Protein AF-A0A9P8DVB2-F1 (afdb_monomer)

Solvent-accessible surface area (backbone atoms only — not comparable to full-atom values): 3832 Å² total; per-residue (Å²): 144,88,62,66,70,68,61,75,44,41,70,60,53,51,27,53,49,44,65,77,46,98,64,58,70,68,60,37,49,53,29,49,52,50,50,58,53,43,69,73,37,88,60,33,63,60,50,52,53,49,42,63,69,36,90,83,51,54,71,81,74,63,110

pLDDT: mean 84.79, std 14.76, range [38.12, 98.0]

Foldseek 3Di:
DADVLCVVCVLLVVLVVQCVDPDDPVSVVVSVVVNVVLCPDPCNVVNLVSLCPRPPRDPSSND

Organism: Aureobasidium melanogenum (NCBI:txid46634)

Radius of gyration: 12.15 Å; Cα contacts (8 Å, |Δi|>4): 36; chains: 1; bounding box: 36×22×22 Å

Secondary structure (DSSP, 8-state):
--SHHHHHTHHHHHHHHHHHS---HHHHHHHHHHHHHHHTSTHHHHHHHHHHH-TTS-HHHH-

InterPro domains:
  IPR011989 Armadillo-like helical [G3DSA:1.25.10.10] (4-63)
  IPR016024 Armadillo-type fold [SSF48371] (12-57)

Nearest PDB structures (foldseek):
  3ibv-assembly1_A  TM=6.902E-01  e=9.740E-01  Schizosaccharomyces pombe
  3icq-assembly1_T  TM=7.672E-01  e=1.564E+00  Schizosaccharomyces pombe
  2x19-assembly1_B  TM=8.472E-01  e=3.799E+00  Homo sapiens

Sequence (63 aa):
MAANGTQAFAPVLAALQTMQSNVDRSQKGQAHEFLEQFQKSNEAWNTTFMILNSPEASTESKL

Structure (mmCIF, N/CA/C/O backbone):
data_AF-A0A9P8DVB2-F1
#
_entry.id   AF-A0A9P8DVB2-F1
#
loop_
_atom_site.group_PDB
_atom_site.id
_atom_site.type_symbol
_atom_site.label_atom_id
_atom_site.label_alt_id
_atom_site.label_comp_id
_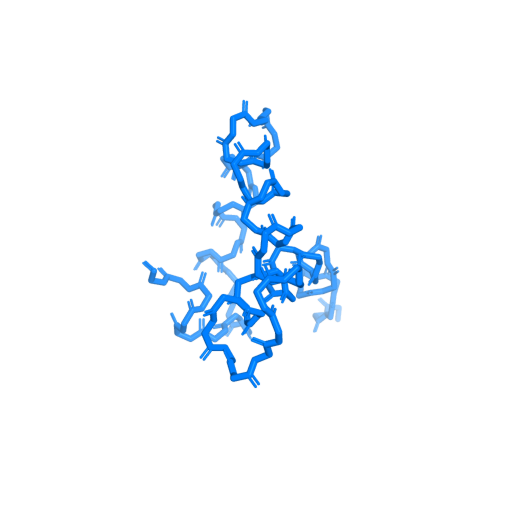atom_site.label_asym_id
_atom_site.label_entity_id
_atom_site.label_seq_id
_atom_site.pdbx_PDB_ins_code
_atom_site.Cartn_x
_atom_site.Cartn_y
_atom_site.Cartn_z
_atom_site.occupancy
_atom_site.B_iso_or_equiv
_atom_site.auth_seq_id
_atom_site.auth_comp_id
_atom_site.auth_asym_id
_atom_site.auth_atom_id
_atom_site.pdbx_PDB_model_num
ATOM 1 N N . MET A 1 1 ? 22.595 -15.915 -6.242 1.00 38.12 1 MET A N 1
ATOM 2 C CA . MET A 1 1 ? 22.373 -14.985 -5.112 1.00 38.12 1 MET A CA 1
ATOM 3 C C . MET A 1 1 ? 21.299 -13.971 -5.522 1.00 38.12 1 MET A C 1
ATOM 5 O O . MET A 1 1 ? 21.628 -12.823 -5.765 1.00 38.12 1 ME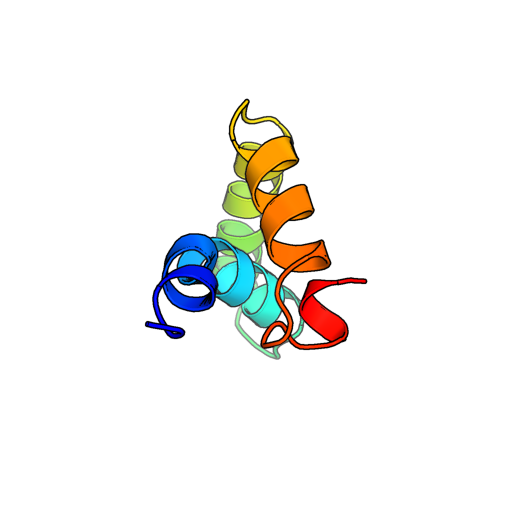T A O 1
ATOM 9 N N . ALA A 1 2 ? 20.045 -14.396 -5.717 1.00 39.84 2 ALA A N 1
ATOM 10 C CA . ALA A 1 2 ? 18.980 -13.557 -6.296 1.00 39.84 2 ALA A CA 1
ATOM 11 C C . ALA A 1 2 ? 17.598 -14.038 -5.810 1.00 39.84 2 ALA A C 1
ATOM 13 O O . ALA A 1 2 ? 16.787 -14.529 -6.569 1.00 39.84 2 ALA A O 1
ATOM 14 N N . ALA A 1 3 ? 17.413 -14.057 -4.492 1.00 45.28 3 ALA A N 1
ATOM 15 C CA . ALA A 1 3 ? 16.119 -14.356 -3.861 1.00 45.28 3 ALA A CA 1
ATOM 16 C C . ALA A 1 3 ? 15.864 -13.469 -2.628 1.00 45.28 3 ALA A C 1
ATOM 18 O O . ALA A 1 3 ? 14.739 -13.353 -2.152 1.00 45.28 3 ALA A O 1
ATOM 19 N N . ASN A 1 4 ? 16.903 -12.800 -2.111 1.00 50.28 4 ASN A N 1
ATOM 20 C CA . ASN A 1 4 ? 16.815 -12.065 -0.849 1.00 50.28 4 ASN A CA 1
ATOM 21 C C . ASN A 1 4 ? 16.074 -10.723 -0.974 1.00 50.28 4 ASN A C 1
ATOM 23 O O . ASN A 1 4 ? 15.534 -10.249 0.020 1.00 50.28 4 ASN A O 1
ATOM 27 N N . GLY A 1 5 ? 16.029 -10.112 -2.165 1.00 53.50 5 GLY A N 1
ATOM 28 C CA . GLY A 1 5 ? 15.395 -8.802 -2.365 1.00 53.50 5 GLY A CA 1
ATOM 29 C C . GLY A 1 5 ? 13.870 -8.857 -2.271 1.00 53.50 5 GLY A C 1
ATOM 30 O O . GLY A 1 5 ? 13.262 -8.062 -1.569 1.00 53.50 5 GLY A O 1
ATOM 31 N N . THR A 1 6 ? 13.239 -9.839 -2.912 1.00 57.62 6 THR A N 1
ATOM 32 C CA . THR A 1 6 ? 11.781 -10.047 -2.876 1.00 57.62 6 THR A CA 1
ATOM 33 C C . THR A 1 6 ? 11.287 -10.537 -1.514 1.00 57.62 6 THR A C 1
ATOM 35 O O . THR A 1 6 ? 10.186 -10.179 -1.104 1.00 57.62 6 THR A O 1
ATOM 38 N N . GLN A 1 7 ? 12.101 -11.295 -0.770 1.00 64.25 7 GLN A N 1
ATOM 39 C CA . GLN A 1 7 ? 11.765 -11.708 0.599 1.00 64.25 7 GLN A CA 1
ATOM 40 C C . GLN A 1 7 ? 11.794 -10.535 1.591 1.00 64.25 7 GLN A C 1
ATOM 42 O O . GLN A 1 7 ? 10.959 -10.487 2.492 1.00 64.25 7 GLN A O 1
ATOM 47 N N . ALA A 1 8 ? 12.708 -9.573 1.409 1.00 69.81 8 ALA A N 1
ATOM 48 C CA . ALA A 1 8 ? 12.860 -8.424 2.305 1.00 69.81 8 ALA A CA 1
ATOM 49 C C . ALA A 1 8 ? 11.630 -7.498 2.329 1.00 69.81 8 ALA A C 1
ATOM 51 O O . ALA A 1 8 ? 11.373 -6.853 3.341 1.00 69.81 8 ALA A O 1
ATOM 52 N N . PHE A 1 9 ? 10.844 -7.462 1.247 1.00 82.12 9 PHE A N 1
ATOM 53 C CA . PHE A 1 9 ? 9.656 -6.603 1.127 1.00 82.12 9 PHE A CA 1
ATOM 54 C C . PHE A 1 9 ? 8.337 -7.379 1.170 1.00 82.12 9 PHE A C 1
ATOM 56 O O . PHE A 1 9 ? 7.275 -6.797 0.949 1.00 82.12 9 PHE A O 1
ATOM 63 N N . ALA A 1 10 ? 8.380 -8.680 1.477 1.00 85.00 10 ALA A N 1
ATOM 64 C CA . ALA A 1 10 ? 7.201 -9.543 1.504 1.00 85.00 10 ALA A CA 1
ATOM 65 C C . ALA A 1 10 ? 6.037 -8.992 2.360 1.00 85.00 10 ALA A C 1
ATOM 67 O O . ALA A 1 10 ? 4.902 -9.074 1.893 1.00 85.00 10 ALA A O 1
ATOM 68 N N . PRO A 1 11 ? 6.258 -8.369 3.539 1.00 90.50 11 PRO A N 1
ATOM 69 C CA . PRO A 1 11 ? 5.165 -7.782 4.321 1.00 90.50 11 PRO A CA 1
ATOM 70 C C . PRO A 1 11 ? 4.472 -6.605 3.619 1.00 90.50 11 PRO A C 1
ATOM 72 O O . PRO A 1 11 ? 3.247 -6.501 3.648 1.00 90.50 11 PRO A O 1
ATOM 75 N N . VAL A 1 12 ? 5.243 -5.748 2.940 1.00 91.25 12 VAL A N 1
ATOM 76 C CA . VAL A 1 12 ? 4.721 -4.594 2.189 1.00 91.25 12 VAL A CA 1
ATOM 77 C C . VAL A 1 12 ? 3.919 -5.063 0.982 1.00 91.25 12 VAL A C 1
ATOM 79 O O . VAL A 1 12 ? 2.799 -4.601 0.766 1.00 91.25 12 VAL A O 1
ATOM 82 N N . LEU A 1 13 ? 4.444 -6.041 0.242 1.00 89.62 13 LEU A N 1
ATOM 83 C CA . LEU A 1 13 ? 3.760 -6.616 -0.915 1.00 89.62 13 LEU A CA 1
ATOM 84 C C . LEU A 1 13 ? 2.488 -7.376 -0.516 1.00 89.62 13 LEU A C 1
ATOM 86 O O . LEU A 1 13 ? 1.467 -7.251 -1.187 1.00 89.62 13 LEU A O 1
ATOM 90 N N . ALA A 1 14 ? 2.508 -8.108 0.600 1.00 92.12 14 ALA A N 1
ATOM 91 C CA . ALA A 1 14 ? 1.331 -8.806 1.111 1.00 92.12 14 ALA A CA 1
ATOM 92 C C . ALA A 1 14 ? 0.227 -7.829 1.547 1.00 92.12 14 ALA A C 1
ATOM 94 O O . ALA A 1 14 ? -0.949 -8.037 1.232 1.00 92.12 14 ALA A O 1
ATOM 95 N N . ALA A 1 15 ? 0.586 -6.737 2.229 1.00 93.88 15 ALA A N 1
ATOM 96 C CA . ALA A 1 15 ? -0.373 -5.700 2.600 1.00 93.88 15 ALA A CA 1
ATOM 97 C C . ALA A 1 15 ? -0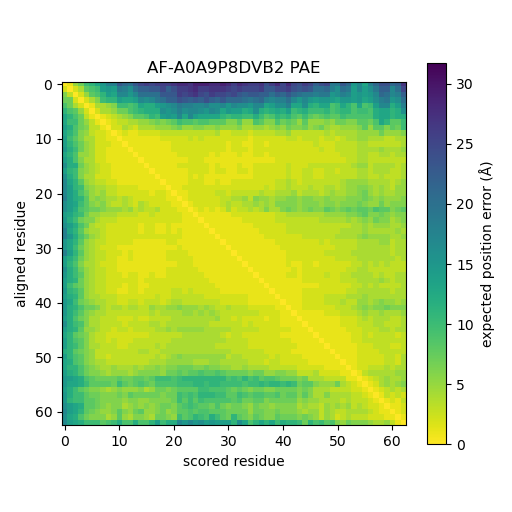.960 -5.003 1.359 1.00 93.88 15 ALA A C 1
ATOM 99 O O . ALA A 1 15 ? -2.175 -4.820 1.277 1.00 93.88 15 ALA A O 1
ATOM 100 N N . LEU A 1 16 ? -0.136 -4.701 0.349 1.00 91.50 16 LEU A N 1
ATOM 101 C CA . LEU A 1 16 ? -0.599 -4.149 -0.927 1.00 91.50 16 LEU A CA 1
ATOM 102 C C . LEU A 1 16 ? -1.571 -5.101 -1.644 1.00 91.50 16 LEU A C 1
ATOM 104 O O . LEU A 1 16 ? -2.656 -4.689 -2.054 1.00 91.50 16 LEU A O 1
ATOM 108 N N . GLN A 1 17 ? -1.232 -6.388 -1.727 1.00 92.06 17 GLN A N 1
ATOM 109 C CA . GLN A 1 17 ? -2.099 -7.404 -2.326 1.00 92.06 17 GLN A CA 1
ATOM 110 C C . GLN A 1 17 ? -3.431 -7.535 -1.570 1.00 92.06 17 GLN A C 1
ATOM 112 O O . GLN A 1 17 ? -4.484 -7.703 -2.184 1.00 92.06 17 GLN A O 1
ATOM 117 N N . THR A 1 18 ? -3.408 -7.399 -0.242 1.00 95.25 18 THR A N 1
ATOM 118 C CA . THR A 1 18 ? -4.613 -7.412 0.606 1.00 95.25 18 THR A CA 1
ATOM 119 C C . THR A 1 18 ? -5.552 -6.247 0.278 1.00 95.25 18 THR A C 1
ATOM 121 O O . THR A 1 18 ? -6.773 -6.401 0.287 1.00 95.25 18 THR A O 1
ATOM 124 N N . MET A 1 19 ? -5.010 -5.079 -0.077 1.00 94.19 19 MET A N 1
ATOM 125 C CA . MET A 1 19 ? -5.828 -3.937 -0.501 1.00 94.19 19 MET A CA 1
ATOM 126 C C . MET A 1 19 ? -6.546 -4.202 -1.831 1.00 94.19 19 MET A C 1
ATOM 128 O O . MET A 1 19 ? -7.710 -3.812 -1.992 1.00 94.19 19 MET A O 1
ATOM 132 N N . GLN A 1 20 ? -5.882 -4.909 -2.748 1.00 91.31 20 GLN A N 1
ATOM 133 C CA . GLN A 1 20 ? -6.385 -5.240 -4.085 1.00 91.31 20 GLN A CA 1
ATOM 134 C C . GLN A 1 20 ? -7.310 -6.468 -4.110 1.00 91.31 20 GLN A C 1
ATOM 136 O O . GLN A 1 20 ? -8.081 -6.640 -5.053 1.00 91.31 20 GLN A O 1
ATOM 141 N N . SER A 1 21 ? -7.276 -7.316 -3.082 1.00 93.06 21 SER A N 1
ATOM 142 C CA . SER A 1 21 ? -8.060 -8.551 -3.026 1.00 93.06 21 SER A CA 1
ATOM 143 C C . SER A 1 21 ? -9.493 -8.340 -2.513 1.00 93.06 21 SER A C 1
ATOM 145 O O . SER A 1 21 ? -9.856 -7.287 -1.978 1.00 93.06 21 SER A O 1
ATOM 147 N N . ASN A 1 22 ? -10.341 -9.358 -2.680 1.00 95.00 22 ASN A N 1
ATOM 148 C CA . ASN A 1 22 ? -11.716 -9.373 -2.173 1.00 95.00 22 ASN A CA 1
ATOM 149 C C . ASN A 1 22 ? -11.793 -10.015 -0.774 1.00 95.00 22 ASN A C 1
ATOM 151 O O . ASN A 1 22 ? -12.429 -11.051 -0.595 1.00 95.00 22 ASN A O 1
ATOM 155 N N . VAL A 1 23 ? -11.083 -9.431 0.195 1.00 95.44 23 VAL A N 1
ATOM 156 C CA . VAL A 1 23 ? -11.100 -9.850 1.609 1.00 95.44 23 VAL A CA 1
ATOM 157 C C . VAL A 1 23 ? -11.975 -8.939 2.470 1.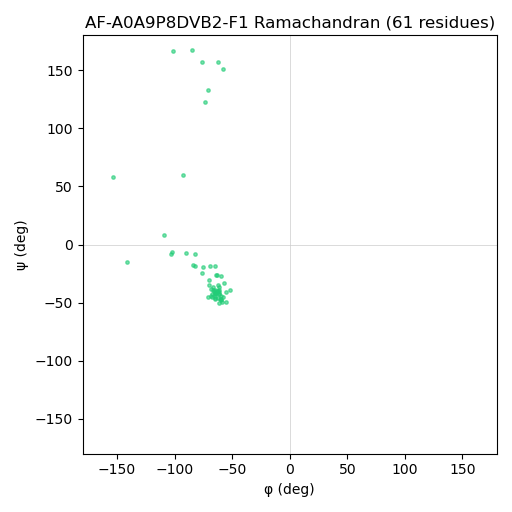00 95.44 23 VAL A C 1
ATOM 159 O O . VAL A 1 23 ? -12.339 -7.831 2.065 1.00 95.44 23 VAL A O 1
ATOM 162 N N . ASP A 1 24 ? -12.271 -9.396 3.687 1.00 95.75 24 ASP A N 1
ATOM 163 C CA . ASP A 1 24 ? -13.077 -8.662 4.658 1.00 95.75 24 ASP A CA 1
ATOM 164 C C . ASP A 1 24 ? -12.499 -7.283 5.000 1.00 95.75 24 ASP A C 1
ATOM 166 O O . ASP A 1 24 ? -11.286 -7.052 5.036 1.00 95.75 24 ASP A O 1
ATOM 170 N N . ARG A 1 25 ? -13.397 -6.356 5.354 1.00 95.81 25 ARG A N 1
ATOM 171 C CA . ARG A 1 25 ? -13.049 -4.967 5.691 1.00 95.81 25 ARG A CA 1
ATOM 172 C C . ARG A 1 25 ? -12.035 -4.857 6.832 1.00 95.81 25 ARG A C 1
ATOM 174 O O . ARG A 1 25 ? -11.225 -3.936 6.823 1.00 95.81 25 ARG A O 1
ATOM 181 N N . SER A 1 26 ? -12.071 -5.770 7.802 1.00 96.50 26 SER A N 1
ATOM 182 C CA . SER A 1 26 ? -11.119 -5.798 8.920 1.00 96.50 26 SER A CA 1
ATOM 183 C C . SER A 1 26 ? -9.690 -6.074 8.450 1.00 96.50 26 SER A C 1
ATOM 185 O O . SER A 1 26 ? -8.767 -5.395 8.891 1.00 96.50 26 SER A O 1
ATOM 187 N N . GLN A 1 27 ? -9.514 -7.006 7.509 1.00 96.19 27 GLN A N 1
ATOM 188 C CA . GLN A 1 27 ? -8.212 -7.337 6.927 1.00 96.19 27 GLN A CA 1
ATOM 189 C C . GLN A 1 27 ? -7.677 -6.171 6.093 1.00 96.19 27 GLN A C 1
ATOM 191 O O . GLN A 1 27 ? -6.518 -5.790 6.243 1.00 96.19 27 GLN A O 1
ATOM 196 N N . LYS A 1 28 ? -8.543 -5.525 5.297 1.00 97.31 28 LYS A N 1
ATOM 197 C CA . LYS A 1 28 ? -8.171 -4.287 4.592 1.00 97.31 28 LYS A CA 1
ATOM 198 C C . LYS A 1 28 ? -7.791 -3.162 5.552 1.00 97.31 28 LYS A C 1
ATOM 200 O O . LYS A 1 28 ? -6.843 -2.437 5.283 1.00 97.31 28 LYS A O 1
ATOM 205 N N . GLY A 1 29 ? -8.493 -3.031 6.679 1.00 98.00 29 GLY A N 1
ATOM 206 C CA . GLY A 1 29 ? -8.170 -2.047 7.714 1.00 98.00 29 GLY A CA 1
ATOM 207 C C . GLY A 1 29 ? -6.766 -2.239 8.288 1.00 98.00 29 GLY A C 1
ATOM 208 O O . GLY A 1 29 ? -6.002 -1.282 8.350 1.00 98.00 29 GLY A O 1
ATOM 209 N N . GLN A 1 30 ? -6.403 -3.478 8.629 1.00 97.38 30 GLN A N 1
ATOM 210 C CA . GLN A 1 30 ? -5.071 -3.810 9.148 1.00 97.38 30 GLN A CA 1
ATOM 211 C C . GLN A 1 30 ? -3.970 -3.575 8.107 1.00 97.38 30 GLN A C 1
ATOM 213 O O . GLN A 1 30 ? -2.944 -2.974 8.418 1.00 97.38 30 GLN A O 1
ATOM 218 N N . ALA A 1 31 ? -4.193 -4.002 6.860 1.00 96.69 31 ALA A N 1
ATOM 219 C CA . ALA A 1 31 ? -3.247 -3.772 5.771 1.00 96.69 31 ALA A CA 1
ATOM 220 C C . ALA A 1 31 ? -3.039 -2.274 5.504 1.00 96.69 31 ALA A C 1
ATOM 222 O O . ALA A 1 31 ? -1.909 -1.829 5.315 1.00 96.69 31 ALA A O 1
ATOM 223 N N . HIS A 1 32 ? -4.116 -1.490 5.537 1.00 97.06 32 HIS A N 1
ATOM 224 C CA . HIS A 1 32 ? -4.058 -0.046 5.353 1.00 97.06 32 HIS A CA 1
ATOM 225 C C . HIS A 1 32 ? -3.285 0.651 6.478 1.00 97.06 32 HIS A C 1
ATOM 227 O O . HIS A 1 32 ? -2.416 1.471 6.198 1.00 97.06 32 HIS A O 1
ATOM 233 N N . GLU A 1 33 ? -3.548 0.304 7.740 1.00 97.94 33 GLU A N 1
ATOM 234 C CA . GLU A 1 33 ? -2.822 0.874 8.879 1.00 97.94 33 GLU A CA 1
ATOM 235 C C . GLU A 1 33 ? -1.325 0.546 8.820 1.00 97.94 33 GLU A C 1
ATOM 237 O O . GLU A 1 33 ? -0.488 1.427 9.018 1.00 97.94 33 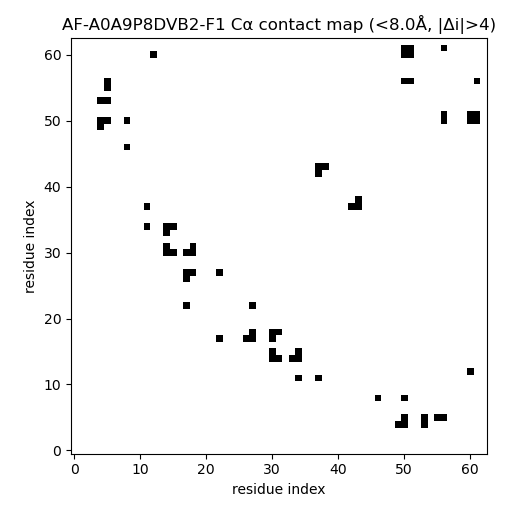GLU A O 1
ATOM 242 N N . PHE A 1 34 ? -0.985 -0.697 8.473 1.00 97.12 34 PHE A N 1
ATOM 243 C CA . PHE A 1 34 ? 0.399 -1.101 8.256 1.00 97.12 34 PHE A CA 1
ATOM 244 C C . PHE A 1 34 ? 1.069 -0.272 7.152 1.00 97.12 34 PHE A C 1
ATOM 246 O O . PHE A 1 34 ? 2.159 0.256 7.364 1.00 97.12 34 PHE A O 1
ATOM 253 N N . LEU A 1 35 ? 0.423 -0.125 5.988 1.00 95.94 35 LEU A N 1
ATOM 254 C CA . LEU A 1 35 ? 0.977 0.632 4.860 1.00 95.94 35 LEU A CA 1
ATOM 255 C C . LEU A 1 35 ? 1.165 2.114 5.208 1.00 95.94 35 LEU A C 1
ATOM 257 O O . LEU A 1 35 ? 2.203 2.681 4.879 1.00 95.94 35 LEU A O 1
ATOM 261 N N . GLU A 1 36 ? 0.221 2.7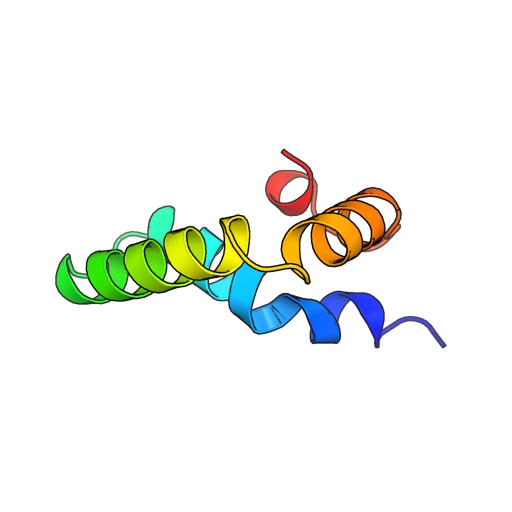21 5.927 1.00 96.94 36 GLU A N 1
ATOM 262 C CA . GLU A 1 36 ? 0.316 4.106 6.405 1.00 96.94 36 GLU A CA 1
ATOM 263 C C . GLU A 1 36 ? 1.499 4.321 7.358 1.00 96.94 36 GLU A C 1
ATOM 265 O O . GLU A 1 36 ? 2.209 5.326 7.263 1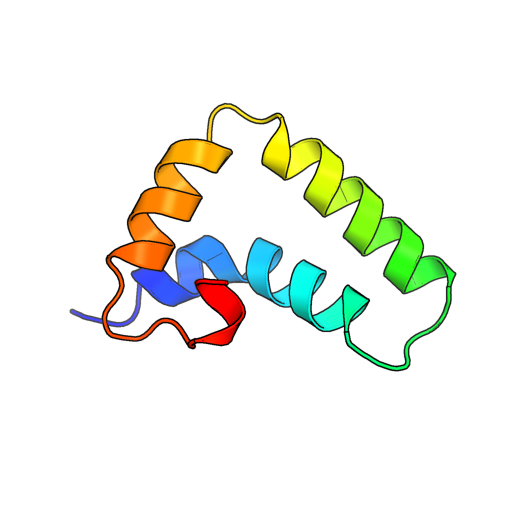.00 96.94 36 GLU A O 1
ATOM 270 N N . GLN A 1 37 ? 1.728 3.390 8.287 1.00 96.81 37 GLN A N 1
ATOM 271 C CA . GLN A 1 37 ? 2.880 3.448 9.189 1.00 96.81 37 GLN A CA 1
ATOM 272 C C . GLN A 1 37 ? 4.185 3.232 8.422 1.00 96.81 37 GLN A C 1
ATOM 274 O O . GLN A 1 37 ? 5.147 3.980 8.607 1.00 96.81 37 GLN A O 1
ATOM 279 N N . PHE A 1 38 ? 4.202 2.247 7.523 1.00 94.31 38 PHE A N 1
ATOM 280 C CA . PHE A 1 38 ? 5.360 1.932 6.704 1.00 94.31 38 PHE A CA 1
ATOM 281 C C . PHE A 1 38 ? 5.771 3.122 5.833 1.00 94.31 38 PHE A C 1
ATOM 283 O O . PHE A 1 38 ? 6.935 3.502 5.865 1.00 94.31 38 PHE A O 1
ATOM 290 N N . GLN A 1 39 ? 4.839 3.768 5.130 1.00 93.75 39 GLN A N 1
ATOM 291 C CA . GLN A 1 39 ? 5.116 4.923 4.264 1.00 93.75 39 GLN A CA 1
ATOM 292 C C . GLN A 1 39 ? 5.724 6.118 5.010 1.00 93.75 39 GLN A C 1
ATOM 294 O O . GLN A 1 39 ? 6.453 6.909 4.414 1.00 93.75 39 GLN A O 1
ATOM 299 N N . LYS A 1 40 ? 5.442 6.248 6.309 1.00 95.19 40 LYS A N 1
ATOM 300 C CA . LYS A 1 40 ? 5.982 7.307 7.176 1.00 95.19 40 LYS A CA 1
ATOM 301 C C . LYS A 1 40 ? 7.295 6.911 7.854 1.00 95.19 40 LYS A C 1
ATOM 303 O O . LYS A 1 40 ? 7.909 7.741 8.520 1.00 95.19 40 LYS A O 1
ATOM 308 N N . SER A 1 41 ? 7.716 5.655 7.722 1.00 95.12 41 SER A N 1
ATOM 309 C CA . SER A 1 41 ? 8.939 5.148 8.337 1.00 95.12 41 SER A CA 1
ATOM 310 C C . SER A 1 41 ? 10.192 5.611 7.588 1.00 95.12 41 SER A C 1
ATOM 312 O O . SER A 1 41 ? 10.174 5.871 6.385 1.00 95.12 41 SER A O 1
ATOM 314 N N . ASN A 1 42 ? 11.327 5.620 8.290 1.00 93.19 42 ASN A N 1
ATOM 315 C CA . ASN A 1 42 ? 12.633 5.881 7.675 1.00 93.19 42 ASN A CA 1
ATOM 316 C C . ASN A 1 42 ? 13.048 4.783 6.673 1.00 93.19 42 ASN A C 1
ATOM 318 O O . ASN A 1 42 ? 13.921 5.004 5.836 1.00 93.19 42 ASN A O 1
ATOM 322 N N . GLU A 1 43 ? 12.432 3.601 6.750 1.00 88.25 43 GLU A N 1
ATOM 323 C CA . GLU A 1 43 ? 12.733 2.446 5.898 1.00 88.25 43 GLU A CA 1
ATOM 324 C C . GLU A 1 43 ? 12.002 2.508 4.549 1.00 88.25 43 GLU A C 1
ATOM 326 O O . GLU A 1 43 ? 12.418 1.840 3.596 1.00 88.25 43 GLU A O 1
ATOM 331 N N . ALA A 1 44 ? 10.950 3.331 4.447 1.00 89.75 44 ALA A N 1
ATOM 332 C CA . ALA A 1 44 ? 10.094 3.444 3.269 1.00 89.75 44 ALA A CA 1
ATOM 333 C C . ALA A 1 44 ? 10.896 3.772 2.010 1.00 89.75 44 ALA A C 1
ATOM 335 O O . ALA A 1 44 ? 10.779 3.100 0.990 1.00 89.75 44 ALA A O 1
ATOM 336 N N . TRP A 1 45 ? 11.756 4.789 2.097 1.00 90.25 45 TRP A N 1
ATOM 337 C CA . TRP A 1 45 ? 12.496 5.287 0.943 1.00 90.25 45 TRP A CA 1
ATOM 338 C C . TRP A 1 45 ? 13.482 4.247 0.399 1.00 90.25 45 TRP A C 1
ATOM 340 O O . TRP A 1 45 ? 13.494 3.979 -0.802 1.00 90.25 45 TRP A O 1
ATOM 350 N N . ASN A 1 46 ? 14.263 3.614 1.282 1.00 88.88 46 ASN A N 1
ATOM 351 C CA . ASN A 1 46 ? 15.223 2.584 0.879 1.00 88.88 46 ASN A CA 1
ATOM 352 C C . ASN A 1 46 ? 14.510 1.350 0.313 1.00 88.88 46 ASN A C 1
ATOM 354 O O . ASN A 1 46 ? 14.927 0.799 -0.703 1.00 88.88 46 ASN A O 1
ATOM 358 N N . THR A 1 47 ? 13.398 0.954 0.929 1.00 87.50 47 THR A N 1
ATOM 359 C CA . THR A 1 47 ? 12.572 -0.155 0.447 1.00 87.50 47 THR A CA 1
ATOM 360 C C . THR A 1 47 ? 12.025 0.125 -0.951 1.00 87.50 47 THR A C 1
ATOM 362 O O . THR A 1 47 ? 12.223 -0.686 -1.852 1.00 87.50 47 THR A O 1
ATOM 365 N N . THR A 1 48 ? 11.416 1.291 -1.180 1.00 87.94 48 THR A N 1
ATOM 366 C CA . THR A 1 48 ? 10.915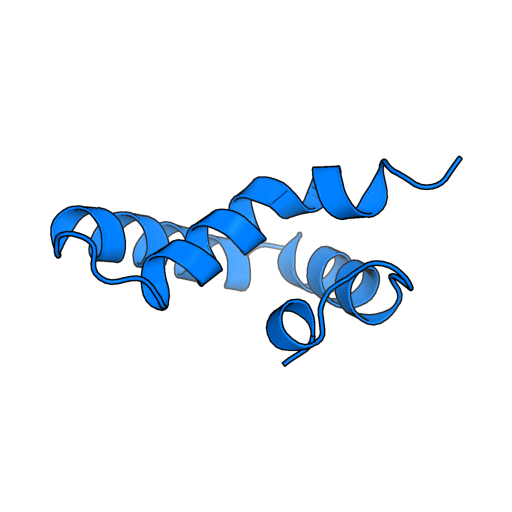 1.685 -2.505 1.00 87.94 48 THR A CA 1
ATOM 367 C C . THR A 1 48 ? 12.042 1.724 -3.535 1.00 87.94 48 THR A C 1
ATOM 369 O O . THR A 1 48 ? 11.897 1.179 -4.628 1.00 87.94 48 THR A O 1
ATOM 372 N N . PHE A 1 49 ? 13.199 2.293 -3.184 1.00 88.81 49 PHE A N 1
ATOM 373 C CA . PHE A 1 49 ? 14.369 2.308 -4.061 1.00 88.81 49 PHE A CA 1
ATOM 374 C C . PHE A 1 49 ? 14.809 0.890 -4.455 1.00 88.81 49 PHE A C 1
ATOM 376 O O . PHE A 1 49 ? 15.061 0.620 -5.631 1.00 88.81 49 PHE A O 1
ATOM 383 N N . MET A 1 50 ? 14.867 -0.037 -3.499 1.00 87.06 50 MET A N 1
ATOM 384 C CA . MET A 1 50 ? 15.240 -1.424 -3.765 1.00 87.06 50 MET A CA 1
ATOM 385 C C . MET A 1 50 ? 14.188 -2.175 -4.595 1.00 87.06 50 MET A C 1
ATOM 387 O O . MET A 1 50 ? 14.567 -2.943 -5.478 1.00 87.06 50 MET A O 1
ATOM 391 N N . ILE A 1 51 ? 12.889 -1.946 -4.369 1.00 85.19 51 ILE A N 1
ATOM 392 C CA . ILE A 1 51 ? 11.808 -2.539 -5.175 1.00 85.19 51 ILE A CA 1
ATOM 393 C C . ILE A 1 51 ? 11.907 -2.074 -6.634 1.00 85.19 51 ILE A C 1
ATOM 395 O O . ILE A 1 51 ? 11.863 -2.900 -7.549 1.00 85.19 51 ILE A O 1
ATOM 399 N N . LEU A 1 52 ? 12.109 -0.773 -6.865 1.00 86.12 52 LEU A N 1
ATOM 400 C CA . LEU A 1 52 ? 12.236 -0.202 -8.210 1.00 86.12 52 LEU A CA 1
ATOM 401 C C . LEU A 1 52 ? 13.445 -0.765 -8.968 1.00 86.12 52 LEU A C 1
ATOM 403 O O . LEU A 1 52 ? 13.338 -1.082 -10.155 1.00 86.12 52 LEU A O 1
ATOM 407 N N . ASN A 1 53 ? 14.571 -0.944 -8.274 1.00 85.81 53 ASN A N 1
ATOM 408 C CA . ASN A 1 53 ? 15.799 -1.496 -8.849 1.00 85.81 53 ASN A CA 1
ATOM 409 C C . ASN A 1 53 ? 15.818 -3.030 -8.918 1.00 85.81 53 ASN A C 1
ATOM 411 O O . ASN A 1 53 ? 16.728 -3.599 -9.522 1.00 85.81 53 ASN A O 1
ATOM 415 N N . SER A 1 54 ? 14.838 -3.717 -8.326 1.00 81.81 54 SER A N 1
ATOM 416 C CA . SER A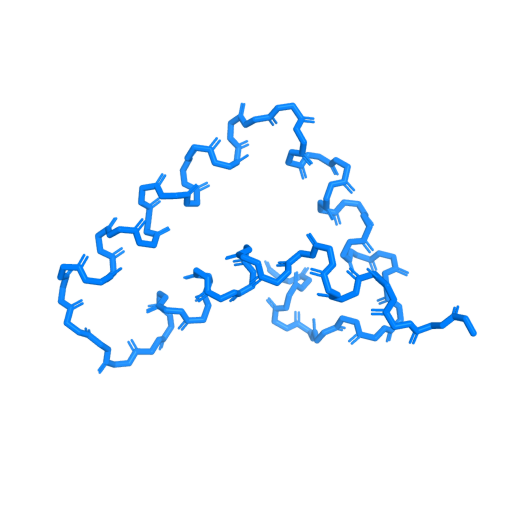 1 54 ? 14.782 -5.175 -8.365 1.00 81.81 54 SER A CA 1
ATOM 417 C C . SER A 1 54 ? 14.362 -5.658 -9.760 1.00 81.81 54 SER A C 1
ATOM 419 O O . SER A 1 54 ? 13.272 -5.305 -10.233 1.00 81.81 54 SER A O 1
ATOM 421 N N . PRO A 1 55 ? 15.173 -6.493 -10.435 1.00 79.06 55 PRO A N 1
ATOM 422 C CA . PRO A 1 55 ? 14.803 -7.070 -11.726 1.00 79.06 55 PRO A CA 1
ATOM 423 C C . PRO A 1 55 ? 13.660 -8.090 -11.606 1.00 79.06 55 PRO A C 1
ATOM 425 O O . PRO A 1 55 ? 12.995 -8.372 -12.596 1.00 79.06 55 PRO A O 1
ATOM 428 N N . GLU A 1 56 ? 13.407 -8.604 -10.401 1.00 76.81 56 GLU A N 1
ATOM 429 C CA . GLU A 1 56 ? 12.420 -9.656 -10.123 1.00 76.81 56 GLU A CA 1
ATOM 430 C C . GLU A 1 56 ? 11.115 -9.116 -9.517 1.00 76.81 56 GLU A C 1
ATOM 432 O O . GLU A 1 56 ? 10.161 -9.867 -9.330 1.00 76.81 56 GLU A O 1
ATOM 437 N N . ALA A 1 57 ? 11.053 -7.820 -9.188 1.00 75.56 57 ALA A N 1
ATOM 438 C CA . ALA A 1 57 ? 9.828 -7.207 -8.687 1.00 75.56 57 ALA A CA 1
ATOM 439 C C . ALA A 1 57 ? 8.786 -7.077 -9.809 1.00 75.56 57 ALA A C 1
ATOM 441 O O . ALA A 1 57 ? 9.100 -6.602 -10.906 1.00 75.56 57 ALA A O 1
ATOM 442 N N . SER A 1 58 ? 7.542 -7.474 -9.516 1.00 75.81 58 SER A N 1
ATOM 443 C CA . SER A 1 58 ? 6.423 -7.354 -10.454 1.00 75.81 58 SER A CA 1
ATOM 444 C C . SER A 1 58 ? 6.148 -5.892 -10.803 1.00 75.81 58 SER A C 1
ATOM 446 O O . SER A 1 58 ? 6.460 -4.985 -10.029 1.00 75.81 58 SER A O 1
ATOM 448 N N . THR A 1 59 ? 5.521 -5.650 -11.956 1.00 77.75 59 THR A N 1
ATOM 449 C CA . THR A 1 59 ? 5.113 -4.299 -12.368 1.00 77.75 59 THR A CA 1
ATOM 450 C C . THR A 1 59 ? 4.228 -3.633 -11.316 1.00 77.75 59 THR A C 1
ATOM 452 O O . THR A 1 59 ? 4.446 -2.475 -10.993 1.00 77.75 59 THR A O 1
ATOM 455 N N . GLU A 1 60 ? 3.301 -4.379 -10.715 1.00 74.81 60 GLU A N 1
ATOM 456 C CA . GLU A 1 60 ? 2.414 -3.890 -9.648 1.00 74.81 60 GLU A CA 1
ATOM 457 C C . GLU A 1 60 ? 3.166 -3.478 -8.379 1.00 74.81 60 GLU A C 1
ATOM 459 O O . GLU A 1 60 ? 2.692 -2.628 -7.642 1.00 74.81 60 GLU A O 1
ATOM 464 N N . SER A 1 61 ? 4.348 -4.046 -8.126 1.00 75.25 61 SER A N 1
ATOM 465 C CA . SER A 1 61 ? 5.189 -3.643 -6.994 1.00 75.25 61 SER A CA 1
ATOM 466 C C . SER A 1 61 ? 5.903 -2.307 -7.243 1.00 75.25 61 SER A C 1
ATOM 468 O O . SER A 1 61 ? 6.396 -1.692 -6.304 1.00 75.25 61 SER A O 1
ATOM 470 N N . LYS A 1 62 ? 6.019 -1.885 -8.510 1.00 73.75 62 LYS A N 1
ATOM 471 C CA . LYS A 1 62 ? 6.771 -0.698 -8.951 1.00 73.75 62 LYS A CA 1
ATOM 472 C C . LYS A 1 62 ? 5.882 0.508 -9.282 1.00 73.75 62 LYS A C 1
ATOM 474 O O . LYS A 1 62 ? 6.432 1.571 -9.566 1.00 73.75 62 LYS A O 1
ATOM 479 N N . LEU A 1 63 ? 4.561 0.326 -9.312 1.00 67.69 63 LEU A N 1
ATOM 480 C CA . LEU A 1 63 ? 3.547 1.340 -9.632 1.00 67.69 63 LEU A CA 1
ATOM 481 C C . LEU A 1 63 ? 2.878 1.853 -8.355 1.00 67.69 63 LEU A C 1
ATOM 483 O O . LEU A 1 63 ? 2.592 3.068 -8.319 1.00 67.69 63 LEU A O 1
#

Mean predicted aligned error: 5.27 Å